Protein AF-A0A975JGS9-F1 (afdb_monomer)

Mean predicted aligned error: 4.73 Å

Secondary structure (DSSP, 8-state):
--HHHHHHHHHHHHHHIIIIIHIIIIIHHHHHHS-SHHHHHHHHHHHHHHHHHHHHHHHHHHHT-TTHHHHHHHHHHHHHHHHHHHHHHHHHHHHHH-HHHHHHHHHHHHHHTSPPP-

Radius of gyration: 15.13 Å; Cα contacts (8 Å, |Δi|>4): 124; chains: 1; bounding box: 38×24×48 Å

pLDDT: mean 87.8, std 8.97, range [55.97, 96.25]

Sequence (118 aa):
MSRRAIVTALAAITGLVHLLIGTFDTLYPALQDAAPLSARGGLMASWYLTGLFLLWSVHVFWHGQEGARQLGWVWIAGGMTFTVIALVEGGLPGLIALPQWIALCLTGGLALTLPRRR

Organism: NCBI:txid2829501

Foldseek 3Di:
DDLLVVLLVLLQVLLCCLPPVCCVLPLVVCLVVDDDPVVNVVSVVVSVVVSVLSNVLSVCSNVVDQCLLVVLVVLLVQLVVCCVVLCVPPNPVSCVSCVSSVSSNVSSVSSNVDDHDD

Structure (mmCIF, N/CA/C/O backbone):
data_AF-A0A975JGS9-F1
#
_entry.id   AF-A0A975JGS9-F1
#
loop_
_atom_site.group_PDB
_atom_site.id
_atom_site.type_symbol
_atom_site.label_atom_id
_atom_site.label_alt_id
_atom_site.label_comp_id
_atom_site.label_asym_id
_atom_site.label_entity_id
_atom_site.label_seq_id
_atom_site.pdbx_PDB_ins_code
_atom_site.Cartn_x
_atom_site.Cartn_y
_atom_site.Cartn_z
_atom_site.occupancy
_atom_site.B_iso_or_equiv
_atom_site.auth_seq_id
_atom_site.auth_comp_id
_atom_site.auth_asym_id
_atom_site.auth_atom_id
_atom_site.pdbx_PDB_model_num
ATOM 1 N N . MET A 1 1 ? -1.842 5.119 22.104 1.00 68.81 1 MET A N 1
ATOM 2 C CA . MET A 1 1 ? -2.527 5.265 20.798 1.00 68.81 1 MET A CA 1
ATOM 3 C C . MET A 1 1 ? -3.412 4.041 20.573 1.00 68.81 1 MET A C 1
ATOM 5 O O . MET A 1 1 ? -2.964 2.941 20.874 1.00 68.81 1 MET A O 1
ATOM 9 N N . SER A 1 2 ? -4.672 4.193 20.148 1.00 89.50 2 SER A N 1
ATOM 10 C CA . SER A 1 2 ? -5.556 3.032 19.932 1.00 89.50 2 SER A CA 1
ATOM 11 C C . SER A 1 2 ? -5.067 2.202 18.734 1.00 89.50 2 SER A C 1
ATOM 13 O O . SER A 1 2 ? -4.547 2.768 17.774 1.00 89.50 2 SER A O 1
ATOM 15 N N . ARG A 1 3 ? -5.247 0.868 18.744 1.00 90.00 3 ARG A N 1
ATOM 16 C CA . ARG A 1 3 ? -4.878 -0.001 17.595 1.00 90.00 3 ARG A CA 1
ATOM 17 C C . ARG A 1 3 ? -5.475 0.505 16.283 1.00 90.00 3 ARG A C 1
ATOM 19 O O . ARG A 1 3 ? -4.829 0.482 15.245 1.00 90.00 3 ARG A O 1
ATOM 26 N N . ARG A 1 4 ? -6.698 1.024 16.367 1.00 91.88 4 ARG A N 1
ATOM 27 C CA . ARG A 1 4 ? -7.406 1.642 15.251 1.00 91.88 4 ARG A CA 1
ATOM 28 C C . ARG A 1 4 ? -6.656 2.839 14.673 1.00 91.88 4 ARG A C 1
ATOM 30 O O . ARG A 1 4 ? -6.496 2.916 13.461 1.00 91.88 4 ARG A O 1
ATOM 37 N N . ALA A 1 5 ? -6.172 3.736 15.529 1.00 93.31 5 ALA A N 1
ATOM 38 C CA . ALA A 1 5 ? -5.391 4.885 15.094 1.00 93.31 5 ALA A CA 1
ATOM 39 C C . ALA A 1 5 ? -4.081 4.452 14.418 1.00 93.31 5 ALA A C 1
ATOM 41 O O . ALA A 1 5 ? -3.707 5.043 13.415 1.00 93.31 5 ALA A O 1
ATOM 42 N N . ILE A 1 6 ? -3.427 3.392 14.912 1.00 94.38 6 ILE A N 1
ATOM 43 C CA . ILE A 1 6 ? -2.197 2.852 14.303 1.00 94.38 6 ILE A CA 1
ATOM 44 C C . ILE A 1 6 ? -2.481 2.305 12.902 1.00 94.38 6 ILE A C 1
ATOM 46 O O . ILE A 1 6 ? -1.826 2.712 11.950 1.00 94.38 6 ILE A O 1
ATOM 50 N N . VAL A 1 7 ? -3.488 1.436 12.758 1.00 94.75 7 VAL A N 1
ATOM 51 C CA . VAL A 1 7 ? -3.882 0.873 11.452 1.00 94.75 7 VAL A CA 1
ATOM 52 C C . VAL A 1 7 ? -4.270 1.982 10.475 1.00 94.75 7 VAL A C 1
ATOM 54 O O . VAL A 1 7 ? -3.852 1.961 9.324 1.00 94.75 7 VAL A O 1
ATOM 57 N N . THR A 1 8 ? -5.028 2.976 10.942 1.00 95.31 8 THR A N 1
ATOM 58 C CA . THR A 1 8 ? -5.450 4.112 10.112 1.00 95.31 8 THR A CA 1
ATOM 59 C C . THR A 1 8 ? -4.253 4.938 9.645 1.00 95.31 8 THR A C 1
ATOM 61 O O . THR A 1 8 ? -4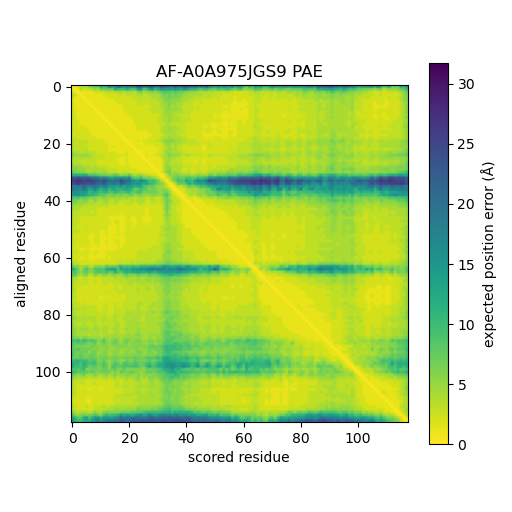.167 5.274 8.468 1.00 95.31 8 THR A O 1
ATOM 64 N N . ALA A 1 9 ? -3.324 5.253 10.553 1.00 95.31 9 ALA A N 1
ATOM 65 C CA . ALA A 1 9 ? -2.131 6.025 10.229 1.00 95.31 9 ALA A CA 1
ATOM 66 C C . ALA A 1 9 ? -1.240 5.283 9.227 1.00 95.31 9 ALA A C 1
ATOM 68 O O . ALA A 1 9 ? -0.807 5.879 8.246 1.00 95.31 9 ALA A O 1
ATOM 69 N N . LEU A 1 10 ? -1.024 3.980 9.429 1.00 94.44 10 LEU A N 1
ATOM 70 C CA . LEU A 1 10 ? -0.270 3.155 8.488 1.00 94.44 10 LEU A CA 1
ATOM 71 C C . LEU A 1 10 ? -0.946 3.108 7.118 1.00 94.44 10 LEU A C 1
ATOM 73 O O . LEU A 1 10 ? -0.283 3.356 6.119 1.00 94.44 10 LEU A O 1
ATOM 77 N N . ALA A 1 11 ? -2.263 2.893 7.068 1.00 95.06 11 ALA A N 1
ATOM 78 C CA . ALA A 1 11 ? -2.996 2.883 5.808 1.00 95.06 11 ALA A CA 1
ATOM 79 C C . ALA A 1 11 ? -2.892 4.221 5.059 1.00 95.06 11 ALA A C 1
ATOM 81 O O . ALA A 1 11 ? -2.687 4.236 3.844 1.00 95.06 11 ALA A O 1
ATOM 82 N N . ALA A 1 12 ? -2.977 5.341 5.785 1.00 95.75 12 ALA A N 1
ATOM 83 C CA . ALA A 1 12 ? -2.836 6.676 5.214 1.00 95.75 12 ALA A CA 1
ATOM 84 C C . ALA A 1 12 ? -1.425 6.905 4.667 1.00 95.75 12 ALA A C 1
ATOM 86 O O . ALA A 1 12 ? -1.278 7.357 3.535 1.00 95.75 12 ALA A O 1
ATOM 87 N N . ILE A 1 13 ? -0.394 6.542 5.435 1.00 94.38 13 ILE A N 1
ATOM 88 C CA . ILE A 1 13 ? 1.003 6.642 5.001 1.00 94.38 13 ILE A CA 1
ATOM 89 C C . ILE A 1 13 ? 1.229 5.779 3.759 1.00 94.38 13 ILE A C 1
ATOM 91 O O . ILE A 1 13 ? 1.753 6.283 2.773 1.00 94.38 13 ILE A O 1
ATOM 95 N N . THR A 1 14 ? 0.790 4.518 3.751 1.00 93.50 14 THR A N 1
ATOM 96 C CA . THR A 1 14 ? 0.937 3.627 2.592 1.00 93.50 14 THR A CA 1
ATOM 97 C C . THR A 1 14 ? 0.231 4.183 1.355 1.00 93.50 14 THR A C 1
ATOM 99 O O . THR A 1 14 ? 0.832 4.212 0.285 1.00 93.50 14 THR A O 1
ATOM 102 N N . GLY A 1 15 ? -1.007 4.674 1.486 1.00 94.56 15 GLY A N 1
ATOM 103 C CA . GLY A 1 15 ? -1.746 5.273 0.370 1.00 94.56 15 GLY A CA 1
ATOM 104 C C . GLY A 1 15 ? -1.089 6.546 -0.175 1.00 94.56 15 GLY A C 1
ATOM 105 O O . GLY A 1 15 ? -0.984 6.712 -1.390 1.00 94.56 15 GLY A O 1
ATOM 106 N N . LEU A 1 16 ? -0.597 7.421 0.707 1.00 94.50 16 LEU A N 1
ATOM 107 C CA . LEU A 1 16 ? 0.113 8.642 0.315 1.00 94.50 16 LEU A CA 1
ATOM 108 C C . LEU A 1 16 ? 1.469 8.339 -0.3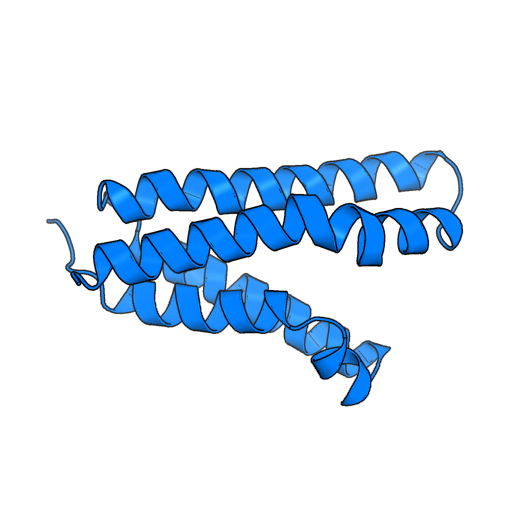25 1.00 94.50 16 LEU A C 1
ATOM 110 O O . LEU A 1 16 ? 1.792 8.936 -1.344 1.00 94.50 16 LEU A O 1
ATOM 114 N N . VAL A 1 17 ? 2.246 7.403 0.223 1.00 92.75 17 VAL A N 1
ATOM 115 C CA . VAL A 1 17 ? 3.524 6.970 -0.364 1.00 92.75 17 VAL A CA 1
ATOM 116 C C . VAL A 1 17 ? 3.291 6.352 -1.741 1.00 92.75 17 VAL A C 1
ATOM 118 O O . VAL A 1 17 ? 3.986 6.717 -2.682 1.00 92.75 17 VAL A O 1
ATOM 121 N N . HIS A 1 18 ? 2.281 5.488 -1.893 1.00 92.88 18 HIS A N 1
ATOM 122 C CA . HIS A 1 18 ? 1.904 4.908 -3.187 1.00 92.88 18 HIS A CA 1
ATOM 123 C C . HIS A 1 18 ? 1.582 5.991 -4.224 1.00 92.88 18 HIS A C 1
ATOM 125 O O . HIS A 1 18 ? 2.109 5.971 -5.331 1.00 92.88 18 HIS A O 1
ATOM 131 N N . LEU A 1 19 ? 0.749 6.972 -3.869 1.00 94.00 19 LEU A N 1
ATOM 132 C CA . LEU A 1 19 ? 0.315 8.004 -4.812 1.00 94.00 19 LEU A CA 1
ATOM 133 C C . LEU A 1 19 ? 1.362 9.084 -5.079 1.00 94.00 19 LEU A C 1
ATOM 135 O O . LEU A 1 19 ? 1.481 9.527 -6.217 1.00 94.00 19 LEU A O 1
ATOM 139 N N . LEU A 1 20 ? 2.080 9.546 -4.060 1.00 92.75 20 LEU A N 1
ATOM 140 C CA . LEU A 1 20 ? 3.014 10.659 -4.201 1.00 92.75 20 LEU A CA 1
ATOM 141 C C . LEU A 1 20 ? 4.381 10.157 -4.641 1.00 92.75 20 LEU A C 1
ATOM 143 O O . LEU A 1 20 ? 4.846 10.547 -5.699 1.00 92.75 20 LEU A O 1
ATOM 147 N N . ILE A 1 21 ? 4.997 9.266 -3.866 1.00 91.06 21 ILE A N 1
ATOM 148 C CA . ILE A 1 21 ? 6.364 8.796 -4.121 1.00 91.06 21 ILE A CA 1
ATOM 149 C C . ILE A 1 21 ? 6.356 7.753 -5.236 1.00 91.06 21 ILE A C 1
ATOM 151 O O . ILE A 1 21 ? 7.042 7.909 -6.241 1.00 91.06 21 ILE A O 1
ATOM 155 N N . GLY A 1 22 ? 5.502 6.734 -5.124 1.00 89.25 22 GLY A N 1
ATOM 156 C CA . GLY A 1 22 ? 5.452 5.647 -6.097 1.00 89.25 22 GLY A CA 1
ATOM 157 C C . GLY A 1 22 ? 5.065 6.106 -7.508 1.00 89.25 22 GLY A C 1
ATOM 158 O O . GLY A 1 22 ? 5.465 5.474 -8.481 1.00 89.25 22 GLY A O 1
ATOM 159 N N . THR A 1 23 ? 4.337 7.217 -7.659 1.00 91.75 23 THR A N 1
ATOM 160 C CA . THR A 1 23 ? 4.058 7.765 -8.995 1.00 91.75 23 THR A CA 1
ATOM 161 C C . THR A 1 23 ? 5.347 8.182 -9.707 1.00 91.75 23 THR A C 1
ATOM 163 O O . THR A 1 23 ? 5.524 7.847 -10.877 1.00 91.75 23 THR A O 1
ATOM 166 N N . PHE A 1 24 ? 6.257 8.868 -9.014 1.00 90.62 24 PHE A N 1
ATOM 167 C CA . PHE A 1 24 ? 7.519 9.326 -9.602 1.00 90.62 24 PHE A CA 1
ATOM 168 C C . PHE A 1 24 ? 8.578 8.226 -9.646 1.00 90.62 24 PHE A C 1
ATOM 170 O O . PHE A 1 24 ? 9.287 8.122 -10.641 1.00 90.62 24 PHE A O 1
ATOM 177 N N . ASP A 1 25 ? 8.645 7.385 -8.616 1.00 87.19 25 ASP A N 1
ATOM 178 C CA . ASP A 1 25 ? 9.715 6.394 -8.472 1.00 87.19 25 ASP A CA 1
ATOM 179 C C . ASP A 1 25 ? 9.384 5.051 -9.136 1.00 87.19 25 ASP A C 1
ATOM 181 O O . ASP A 1 25 ? 10.273 4.240 -9.377 1.00 87.19 25 ASP A O 1
ATOM 185 N N . THR A 1 26 ? 8.107 4.775 -9.420 1.00 86.00 26 THR A N 1
ATOM 186 C CA . THR A 1 26 ? 7.666 3.482 -9.968 1.00 86.00 26 THR A CA 1
ATOM 187 C C . THR A 1 26 ? 6.801 3.645 -11.212 1.00 86.00 26 THR A C 1
ATOM 189 O O . THR A 1 26 ? 7.169 3.132 -12.266 1.00 86.00 26 THR A O 1
ATOM 192 N N . LEU A 1 27 ? 5.670 4.358 -11.136 1.00 88.06 27 LEU A N 1
ATOM 193 C CA . LEU A 1 27 ? 4.727 4.435 -12.258 1.00 88.06 27 LEU A CA 1
ATOM 194 C C . LEU A 1 27 ? 5.348 5.119 -13.479 1.00 88.06 27 LEU A C 1
ATOM 196 O O . LEU A 1 27 ? 5.297 4.569 -14.574 1.00 88.06 27 LEU A O 1
ATOM 200 N N . TYR A 1 28 ? 5.903 6.320 -13.323 1.00 89.81 28 TYR A N 1
ATOM 201 C CA . TYR A 1 28 ? 6.443 7.071 -14.457 1.00 89.81 28 TYR A CA 1
ATOM 202 C C . TYR A 1 28 ? 7.628 6.369 -15.134 1.00 89.81 28 TYR A C 1
ATOM 204 O O . TYR A 1 28 ? 7.569 6.247 -16.358 1.00 89.81 28 TYR A O 1
ATOM 212 N N . PRO A 1 29 ? 8.629 5.834 -14.407 1.00 86.38 29 PRO A N 1
ATOM 213 C CA . PRO A 1 29 ? 9.668 4.998 -15.005 1.00 86.38 29 PRO A CA 1
ATOM 214 C C . PRO A 1 29 ? 9.084 3.787 -15.742 1.00 86.38 29 PRO A C 1
ATOM 216 O O . PRO A 1 29 ? 9.386 3.571 -16.913 1.00 86.38 29 PRO A O 1
ATOM 219 N N . ALA A 1 30 ? 8.138 3.070 -15.123 1.00 82.62 30 ALA A N 1
A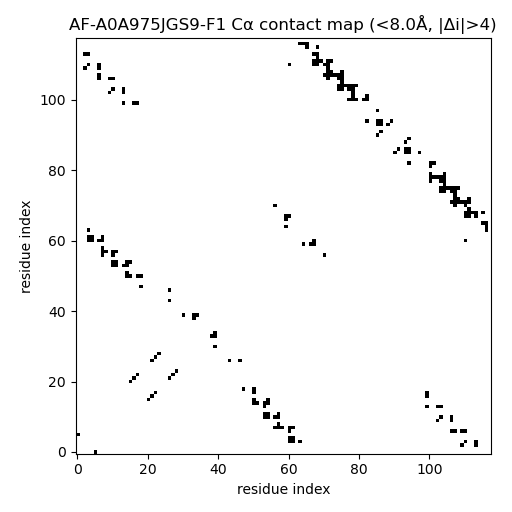TOM 220 C CA . ALA A 1 30 ? 7.501 1.916 -15.753 1.00 82.62 30 ALA A CA 1
ATOM 221 C C . ALA A 1 30 ? 6.732 2.281 -17.033 1.00 82.62 30 ALA A C 1
ATOM 223 O O . ALA A 1 30 ? 6.684 1.484 -17.959 1.00 82.62 30 ALA A O 1
ATOM 224 N N . LEU A 1 31 ? 6.138 3.475 -17.126 1.00 85.62 31 LEU A N 1
ATOM 225 C CA . LEU A 1 31 ? 5.446 3.948 -18.334 1.00 85.62 31 LEU A CA 1
ATOM 226 C C . LEU A 1 31 ? 6.397 4.425 -19.441 1.00 85.62 31 LEU A C 1
ATOM 228 O O . LEU A 1 31 ? 5.993 4.474 -20.608 1.00 85.62 31 LEU A O 1
ATOM 232 N N . GLN A 1 32 ? 7.622 4.818 -19.086 1.00 79.94 32 GLN A N 1
ATOM 233 C CA . GLN A 1 32 ? 8.669 5.134 -20.057 1.00 79.94 32 GLN A CA 1
ATOM 234 C C . GLN A 1 32 ? 9.209 3.854 -20.698 1.00 79.94 32 GLN A C 1
ATOM 236 O O . GLN A 1 32 ? 9.366 3.820 -21.918 1.00 79.94 32 GLN A O 1
ATOM 241 N N . ASP A 1 33 ? 9.367 2.798 -19.897 1.00 67.50 33 ASP A N 1
ATOM 242 C CA . ASP A 1 33 ? 9.847 1.489 -2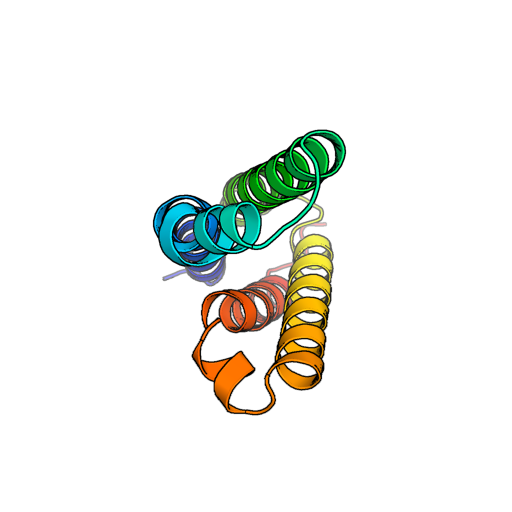0.346 1.00 67.50 33 ASP A CA 1
ATOM 243 C C . ASP A 1 33 ? 8.735 0.604 -20.950 1.00 67.50 33 ASP A C 1
ATOM 245 O O . ASP A 1 33 ? 9.012 -0.297 -21.745 1.00 67.50 33 ASP A O 1
ATOM 249 N N . ALA A 1 34 ? 7.458 0.865 -20.635 1.00 59.41 34 ALA A N 1
ATOM 250 C CA . ALA A 1 34 ? 6.321 0.085 -21.126 1.00 59.41 34 ALA A CA 1
ATOM 251 C C . ALA A 1 34 ? 5.623 0.694 -22.358 1.00 59.41 34 ALA A C 1
ATOM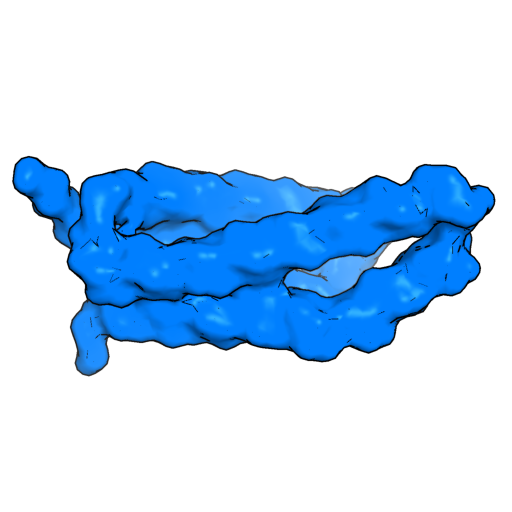 253 O O . ALA A 1 34 ? 5.059 1.788 -22.306 1.00 59.41 34 ALA A O 1
ATOM 254 N N . ALA A 1 35 ? 5.593 -0.133 -23.413 1.00 55.97 35 ALA A N 1
ATOM 255 C CA . ALA A 1 35 ? 4.482 -0.467 -24.319 1.00 55.97 35 ALA A CA 1
ATOM 256 C C . ALA A 1 35 ? 3.670 0.657 -25.027 1.00 55.97 35 ALA A C 1
ATOM 258 O O . ALA A 1 35 ? 3.535 1.780 -24.542 1.00 55.97 35 ALA A O 1
ATOM 259 N N . PRO A 1 36 ? 3.077 0.357 -26.207 1.00 70.25 36 PRO A N 1
ATOM 260 C CA . PRO A 1 36 ? 2.240 1.283 -26.979 1.00 70.25 36 PRO A CA 1
ATOM 261 C C . PRO A 1 36 ? 1.170 1.993 -26.137 1.00 70.25 36 PRO A C 1
ATOM 263 O O . PRO A 1 36 ? 0.694 1.468 -25.132 1.00 70.25 36 PRO A O 1
ATOM 266 N N . LEU A 1 37 ? 0.757 3.184 -26.592 1.00 68.88 37 LEU A N 1
ATOM 267 C CA . LEU A 1 37 ? -0.158 4.106 -25.895 1.00 68.88 37 LEU A CA 1
ATOM 268 C C . LEU A 1 37 ? -1.402 3.417 -25.287 1.00 68.88 37 LEU A C 1
ATOM 270 O O . LEU A 1 37 ? -1.888 3.831 -24.236 1.00 68.88 37 LEU A O 1
ATOM 274 N N . SER A 1 38 ? -1.879 2.341 -25.919 1.00 77.19 38 SER A N 1
ATOM 275 C CA . SER A 1 38 ? -3.007 1.515 -25.480 1.00 77.19 38 SER A CA 1
ATOM 276 C C . SER A 1 38 ? -2.814 0.831 -24.119 1.00 77.19 38 SER A C 1
ATOM 278 O O . SER A 1 38 ? -3.790 0.665 -23.393 1.00 77.19 38 SER A O 1
ATOM 280 N N . ALA A 1 39 ? -1.590 0.456 -23.738 1.00 75.31 39 ALA A N 1
ATOM 281 C CA . ALA A 1 39 ? -1.302 -0.215 -22.465 1.00 75.31 39 ALA A CA 1
ATOM 282 C C . ALA A 1 39 ? -1.108 0.768 -21.294 1.00 75.31 39 ALA A C 1
ATOM 284 O O . ALA A 1 39 ? -1.358 0.425 -20.136 1.00 75.31 39 ALA A O 1
ATOM 285 N N . ARG A 1 40 ? -0.717 2.015 -21.588 1.00 85.19 40 ARG A N 1
ATOM 286 C CA . ARG A 1 40 ? -0.439 3.046 -20.573 1.00 85.19 40 ARG A CA 1
ATOM 287 C C . ARG A 1 40 ? -1.677 3.413 -19.764 1.00 85.19 40 ARG A C 1
ATOM 289 O O . ARG A 1 40 ? -1.600 3.537 -18.545 1.00 85.19 40 ARG A O 1
ATOM 296 N N . GLY A 1 41 ? -2.828 3.521 -20.432 1.00 86.19 41 GLY A N 1
ATOM 297 C CA . GLY A 1 41 ? -4.095 3.852 -19.779 1.00 86.19 41 GLY A CA 1
ATOM 298 C C . GLY A 1 41 ? -4.498 2.828 -18.715 1.00 86.19 41 GLY A C 1
ATOM 299 O O . GLY A 1 41 ? -4.868 3.212 -17.609 1.00 86.19 41 GLY A O 1
ATOM 300 N N . GLY A 1 42 ? -4.359 1.532 -19.015 1.00 88.31 42 GLY A N 1
ATOM 301 C CA . GLY A 1 42 ? -4.678 0.456 -18.072 1.00 88.31 42 GLY A CA 1
ATOM 302 C C . GLY A 1 42 ? -3.768 0.455 -16.842 1.00 88.31 42 GLY A C 1
ATOM 303 O O . GLY A 1 42 ? -4.256 0.340 -15.716 1.00 88.31 42 GLY A O 1
ATOM 304 N N . LEU A 1 43 ? -2.460 0.647 -17.042 1.00 87.75 43 LEU 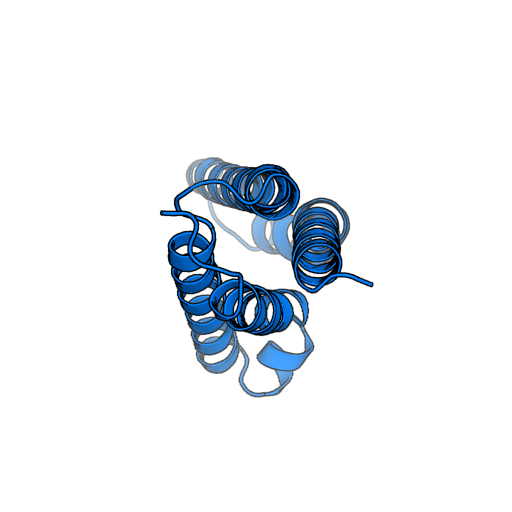A N 1
ATOM 305 C CA . LEU A 1 43 ? -1.487 0.746 -15.949 1.00 87.75 43 LEU A CA 1
ATOM 306 C C . LEU A 1 43 ? -1.761 1.957 -15.049 1.00 87.75 43 LEU A C 1
ATOM 308 O O . LEU A 1 43 ? -1.865 1.800 -13.834 1.00 87.75 43 LEU A O 1
ATOM 312 N N . MET A 1 44 ? -1.958 3.143 -15.634 1.00 91.62 44 MET A N 1
ATOM 313 C CA . MET A 1 44 ? -2.287 4.358 -14.879 1.00 91.62 44 MET A CA 1
ATOM 314 C C . MET A 1 44 ? -3.602 4.209 -14.111 1.00 91.62 44 MET A C 1
ATOM 316 O O . MET A 1 44 ? -3.658 4.512 -12.921 1.00 91.62 44 MET A O 1
ATOM 320 N N . ALA A 1 45 ? -4.657 3.707 -14.759 1.00 92.38 45 ALA A N 1
ATOM 321 C CA . ALA A 1 45 ? -5.945 3.494 -14.108 1.00 92.38 45 ALA A CA 1
ATOM 322 C C . ALA A 1 45 ? -5.815 2.538 -12.916 1.00 92.38 45 ALA A C 1
ATOM 324 O O . ALA A 1 45 ? -6.279 2.854 -11.822 1.00 92.38 45 ALA A O 1
ATOM 325 N N . SER A 1 46 ? -5.125 1.409 -13.096 1.00 91.56 46 SER A N 1
ATOM 326 C CA . SER A 1 46 ? -4.910 0.420 -12.032 1.00 91.56 46 SER A CA 1
ATOM 327 C C . SER A 1 46 ? -4.103 1.004 -10.870 1.00 91.56 46 SER A C 1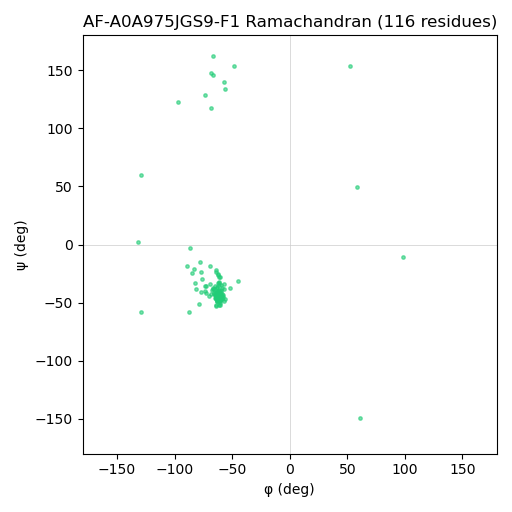
ATOM 329 O O . SER A 1 46 ? -4.433 0.776 -9.703 1.00 91.56 46 SER A O 1
ATOM 331 N N . TRP A 1 47 ? -3.088 1.815 -11.177 1.00 93.38 47 TRP A N 1
ATOM 332 C CA . TRP A 1 47 ? -2.273 2.511 -10.186 1.00 93.38 47 TRP A CA 1
ATOM 333 C C . TRP A 1 47 ? -3.101 3.454 -9.310 1.00 93.38 47 TRP A C 1
ATOM 335 O O . TRP A 1 47 ? -3.056 3.362 -8.079 1.00 93.38 47 TRP A O 1
ATOM 345 N N . TYR A 1 48 ? -3.891 4.334 -9.929 1.00 95.31 48 TYR A N 1
ATOM 346 C CA . TYR A 1 48 ? -4.699 5.312 -9.201 1.00 95.31 48 TYR A CA 1
ATOM 347 C C . TYR A 1 48 ? -5.898 4.678 -8.497 1.00 95.31 48 TYR A C 1
ATOM 349 O O . TYR A 1 48 ? -6.202 5.075 -7.375 1.00 95.31 48 TYR A O 1
ATOM 357 N N . LEU A 1 49 ? -6.537 3.661 -9.082 1.00 96.19 49 LEU A N 1
ATOM 358 C CA . LEU A 1 49 ? -7.596 2.902 -8.409 1.00 96.19 49 LEU A CA 1
ATOM 359 C C . LEU A 1 49 ? -7.071 2.208 -7.152 1.00 96.19 49 LEU A C 1
ATOM 361 O O . LEU A 1 49 ? -7.722 2.263 -6.110 1.00 96.19 49 LEU A O 1
ATOM 365 N N . THR A 1 50 ? -5.870 1.628 -7.219 1.00 94.00 50 THR A N 1
ATOM 366 C CA . THR A 1 50 ? -5.207 1.050 -6.044 1.00 94.00 50 THR A CA 1
ATOM 367 C C . THR A 1 50 ? -4.957 2.125 -4.988 1.00 94.00 50 THR A C 1
ATOM 369 O O . THR A 1 50 ? -5.338 1.947 -3.835 1.00 94.00 50 THR A O 1
ATOM 372 N N . GLY A 1 51 ? -4.404 3.280 -5.367 1.00 94.75 51 GLY A N 1
ATOM 373 C CA . GLY A 1 51 ? -4.182 4.390 -4.436 1.00 94.75 51 GLY A CA 1
ATOM 374 C C . GLY A 1 51 ? -5.470 4.908 -3.785 1.00 94.75 51 GLY A C 1
ATOM 375 O O . GLY A 1 51 ? -5.515 5.091 -2.569 1.00 94.75 51 GLY A O 1
ATOM 376 N N . LEU A 1 52 ? -6.542 5.076 -4.562 1.00 96.19 52 LEU A N 1
ATOM 377 C CA . LEU A 1 52 ? -7.860 5.466 -4.054 1.00 96.19 52 LEU A CA 1
ATOM 378 C C . LEU A 1 52 ? -8.433 4.420 -3.098 1.00 96.19 52 LEU A C 1
ATOM 380 O O . LEU A 1 52 ? -8.977 4.787 -2.061 1.00 96.19 52 LEU A O 1
ATOM 384 N N . PHE A 1 53 ? -8.276 3.130 -3.399 1.00 95.75 53 PHE A N 1
ATOM 385 C CA . PHE A 1 53 ? -8.665 2.047 -2.498 1.00 95.75 53 PHE A CA 1
ATOM 386 C C . PHE A 1 53 ? -7.894 2.103 -1.171 1.00 95.75 53 PHE A C 1
ATOM 388 O O . PHE A 1 53 ? -8.500 1.994 -0.102 1.00 95.75 53 PHE A O 1
ATOM 395 N N . LEU A 1 54 ? -6.575 2.328 -1.215 1.00 94.94 54 LEU A N 1
ATOM 396 C CA . LEU A 1 54 ? -5.754 2.476 -0.011 1.00 94.94 54 LEU A CA 1
ATOM 397 C C . LEU A 1 54 ? -6.216 3.678 0.822 1.00 94.94 54 LEU A C 1
ATOM 399 O O . LEU A 1 54 ? -6.416 3.540 2.027 1.00 94.94 54 LEU A O 1
ATOM 403 N N . LEU A 1 55 ? -6.479 4.828 0.197 1.00 95.75 55 LEU A N 1
ATOM 404 C CA . LEU A 1 55 ? -6.999 6.006 0.897 1.00 95.75 55 LEU A CA 1
ATOM 405 C C . LEU A 1 55 ? -8.422 5.797 1.433 1.00 95.75 55 LEU A C 1
ATOM 407 O O . LEU A 1 55 ? -8.725 6.204 2.551 1.00 95.75 55 LEU A O 1
ATOM 411 N N . TRP A 1 56 ? -9.293 5.117 0.693 1.00 96.25 56 TRP A N 1
ATOM 412 C CA . TRP A 1 56 ? -10.635 4.774 1.163 1.00 96.25 56 TRP A CA 1
ATOM 413 C C . TRP A 1 56 ? -10.589 3.849 2.385 1.00 96.25 56 TRP A C 1
ATOM 415 O O . TRP A 1 56 ? -11.354 4.030 3.335 1.00 96.25 56 TRP A O 1
ATOM 425 N N . SER A 1 57 ? -9.634 2.916 2.433 1.00 95.69 57 SER A N 1
ATOM 426 C CA . SER A 1 57 ? -9.455 2.044 3.596 1.00 95.69 57 SER A CA 1
ATOM 427 C C . SER A 1 57 ? -9.144 2.815 4.887 1.00 95.69 57 SER A C 1
ATOM 429 O O . SER A 1 57 ? -9.548 2.377 5.962 1.00 95.69 57 SER A O 1
ATOM 431 N N . VAL A 1 58 ? -8.526 4.003 4.797 1.00 96.25 58 VAL A N 1
ATOM 432 C CA . VAL A 1 58 ? -8.298 4.906 5.940 1.00 96.25 58 VAL A CA 1
ATOM 433 C C . VAL A 1 58 ? -9.625 5.269 6.594 1.00 96.25 58 VAL A C 1
ATOM 435 O O . VAL A 1 58 ? -9.763 5.183 7.813 1.00 96.25 58 VAL A O 1
ATOM 438 N N . HIS A 1 59 ? -10.632 5.615 5.789 1.00 95.12 59 HIS A N 1
ATOM 439 C CA . HIS A 1 59 ? -11.968 5.928 6.284 1.00 95.12 59 HIS A CA 1
ATOM 440 C C . HIS A 1 59 ? -12.603 4.718 6.987 1.00 95.12 59 HIS A C 1
ATOM 442 O O . HIS A 1 59 ? -13.154 4.864 8.083 1.00 95.12 59 HIS A O 1
ATOM 448 N N . VAL A 1 60 ? -12.485 3.523 6.397 1.00 94.31 60 VAL A N 1
ATOM 449 C CA . VAL A 1 60 ? -13.013 2.269 6.964 1.00 94.31 60 VAL A CA 1
ATOM 450 C C . VAL A 1 60 ? -12.340 1.940 8.299 1.00 94.31 60 VAL A C 1
ATOM 452 O O . VAL A 1 60 ? -13.026 1.663 9.290 1.00 94.31 60 VAL A O 1
ATOM 455 N N . PHE A 1 61 ? -11.008 2.015 8.357 1.00 94.50 61 PHE A N 1
ATOM 456 C CA . PHE A 1 61 ? -10.237 1.748 9.567 1.00 94.50 61 PHE A CA 1
ATOM 457 C C . PHE A 1 61 ? -10.510 2.788 10.655 1.00 94.50 61 PHE A C 1
ATOM 459 O O . PHE A 1 61 ? -10.727 2.394 11.800 1.00 94.50 61 PHE A O 1
ATOM 466 N N . TRP A 1 62 ? -10.607 4.077 10.320 1.00 93.88 62 TRP A N 1
ATOM 467 C CA . TRP A 1 62 ? -10.873 5.154 11.280 1.00 93.88 62 TRP A CA 1
ATOM 468 C C . TRP A 1 62 ? -12.240 5.023 11.959 1.00 93.88 62 TRP A C 1
ATOM 470 O O . TRP A 1 62 ? -12.358 5.067 13.188 1.00 93.88 62 TRP A O 1
ATOM 480 N N . HIS A 1 63 ? -13.291 4.795 11.172 1.00 90.44 63 HIS A N 1
ATOM 481 C CA . HIS A 1 63 ? -14.647 4.662 11.705 1.00 90.44 63 HIS A CA 1
ATOM 482 C C . HIS A 1 63 ? -14.886 3.280 12.325 1.00 90.44 63 HIS A C 1
ATOM 484 O O . HIS A 1 63 ? -15.807 3.111 13.132 1.00 90.44 63 HIS A O 1
ATOM 490 N N . GLY A 1 64 ? -14.010 2.310 12.036 1.00 81.00 64 GLY A N 1
ATOM 491 C CA . GLY A 1 64 ? -14.128 0.921 12.468 1.00 81.00 64 GLY A CA 1
ATOM 492 C C . GLY A 1 64 ? -15.427 0.310 11.972 1.00 81.00 64 GLY A C 1
ATOM 493 O O . GLY A 1 64 ? -16.196 -0.208 12.781 1.00 81.00 64 GLY A O 1
ATOM 494 N N . GLN A 1 65 ? -15.703 0.476 10.679 1.00 80.62 65 GLN A N 1
ATOM 495 C CA . GLN A 1 65 ? -16.914 -0.041 10.048 1.00 80.62 65 GLN A CA 1
ATOM 496 C C . GLN A 1 65 ? -16.917 -1.575 10.027 1.00 80.62 65 GLN A C 1
ATOM 498 O O . GLN A 1 65 ? -15.878 -2.230 10.188 1.00 80.62 65 GLN A O 1
ATOM 503 N N . GLU A 1 66 ? -18.103 -2.143 9.827 1.00 80.44 66 GLU A N 1
ATOM 504 C CA . GLU A 1 66 ? -18.244 -3.555 9.492 1.00 80.44 66 GLU A CA 1
ATOM 505 C C . GLU A 1 66 ? -17.423 -3.844 8.223 1.00 80.44 66 GLU A C 1
ATOM 507 O O . GLU A 1 66 ? -17.403 -3.043 7.293 1.00 80.44 66 GLU A O 1
ATOM 512 N N . GLY A 1 67 ? -16.639 -4.923 8.219 1.00 85.31 67 GLY A N 1
ATOM 513 C CA . GLY A 1 67 ? -15.723 -5.213 7.110 1.00 85.31 67 GLY A CA 1
ATOM 514 C C . GLY A 1 67 ? -14.259 -4.808 7.324 1.00 85.31 67 GLY A C 1
ATOM 515 O O . GLY A 1 67 ? -13.405 -5.265 6.569 1.00 85.31 67 GLY A O 1
ATOM 516 N N . ALA A 1 68 ? -13.904 -4.034 8.362 1.00 91.44 68 ALA A N 1
ATOM 517 C CA . ALA A 1 68 ? -12.509 -3.609 8.582 1.00 91.44 68 ALA A CA 1
ATOM 518 C C . ALA A 1 68 ? -11.519 -4.788 8.707 1.00 91.44 68 ALA A C 1
ATOM 520 O O . ALA A 1 68 ? -10.381 -4.711 8.250 1.00 91.44 68 ALA A O 1
ATOM 521 N N . ARG A 1 69 ? -11.951 -5.916 9.286 1.00 90.88 69 ARG A N 1
ATOM 522 C CA . ARG A 1 69 ? -11.121 -7.130 9.367 1.00 90.88 69 ARG A CA 1
ATOM 523 C C . ARG A 1 69 ? -10.989 -7.824 8.014 1.00 90.88 69 ARG A C 1
ATOM 525 O O . ARG A 1 69 ? -9.906 -8.274 7.667 1.00 90.88 69 ARG A O 1
ATOM 532 N N . GLN A 1 70 ? -12.074 -7.907 7.253 1.00 93.50 70 GLN A N 1
ATOM 533 C CA . GLN A 1 70 ? -12.088 -8.468 5.904 1.00 93.50 70 GLN A CA 1
ATOM 534 C C . GLN A 1 70 ? -11.176 -7.653 4.983 1.00 93.50 70 GLN A C 1
ATOM 536 O O . GLN A 1 70 ? -10.388 -8.222 4.235 1.00 93.50 70 GLN A O 1
ATOM 541 N N . LEU A 1 71 ? -11.194 -6.329 5.128 1.00 94.69 71 LEU A N 1
ATOM 542 C CA . LEU A 1 71 ? -10.282 -5.432 4.434 1.00 94.69 71 LEU A CA 1
ATOM 543 C C . LEU A 1 71 ? -8.817 -5.697 4.810 1.00 94.69 71 LEU A C 1
ATOM 545 O O . LEU A 1 71 ? -7.949 -5.644 3.946 1.00 94.69 71 LEU A O 1
ATOM 549 N N . GLY A 1 72 ? -8.547 -6.079 6.062 1.00 94.56 72 GLY A N 1
ATOM 550 C CA . GLY A 1 72 ? -7.228 -6.548 6.495 1.00 94.56 72 GLY A CA 1
ATOM 551 C C . GLY A 1 72 ? -6.714 -7.755 5.701 1.00 94.56 72 GLY A C 1
ATOM 552 O O . GLY A 1 72 ? -5.538 -7.789 5.343 1.00 94.56 72 GLY A O 1
ATOM 553 N N . TRP A 1 73 ? -7.584 -8.707 5.347 1.00 95.88 73 TRP A N 1
ATOM 554 C CA . TRP A 1 73 ? -7.207 -9.831 4.479 1.00 95.88 73 TRP A CA 1
ATOM 555 C C . TRP A 1 73 ? -6.892 -9.392 3.052 1.00 95.88 73 TRP A C 1
ATOM 557 O O . TRP A 1 73 ? -5.929 -9.887 2.476 1.00 95.88 73 TRP A O 1
ATOM 567 N N . VAL A 1 74 ? -7.652 -8.440 2.503 1.00 95.31 74 VAL A N 1
ATOM 568 C CA . VAL A 1 74 ? -7.372 -7.867 1.174 1.00 95.31 74 VAL A CA 1
ATOM 569 C C . VAL A 1 74 ? -6.009 -7.175 1.164 1.00 95.31 74 VAL A C 1
ATOM 571 O O . VAL A 1 74 ? -5.225 -7.372 0.241 1.00 95.31 74 VAL A O 1
ATOM 574 N N . TRP A 1 75 ? -5.690 -6.429 2.224 1.00 95.56 75 TRP A N 1
ATOM 575 C CA . TRP A 1 75 ? -4.382 -5.799 2.404 1.00 95.56 75 TRP A CA 1
ATOM 576 C C . TRP A 1 75 ? -3.242 -6.825 2.464 1.00 95.56 75 TRP A C 1
ATOM 578 O O . TRP A 1 75 ? -2.248 -6.665 1.760 1.00 95.56 75 TRP A O 1
ATOM 588 N N . ILE A 1 76 ? -3.395 -7.908 3.236 1.00 95.69 76 ILE A N 1
ATOM 589 C CA . ILE A 1 76 ? -2.400 -8.994 3.290 1.00 95.69 76 ILE A CA 1
ATOM 590 C C . ILE A 1 76 ? -2.241 -9.654 1.919 1.00 95.69 76 ILE A C 1
ATOM 592 O O . ILE A 1 76 ? -1.118 -9.820 1.455 1.00 95.69 76 ILE A O 1
ATOM 596 N N . ALA A 1 77 ? -3.341 -10.011 1.252 1.00 95.25 77 ALA A N 1
ATOM 597 C CA . ALA A 1 77 ? -3.298 -10.653 -0.059 1.00 95.25 77 ALA A CA 1
ATOM 598 C C . ALA A 1 77 ? -2.611 -9.765 -1.110 1.00 95.25 77 ALA A C 1
ATOM 600 O O . ALA A 1 77 ? -1.775 -10.248 -1.876 1.00 95.25 77 ALA A O 1
ATOM 601 N N . GLY A 1 78 ? -2.905 -8.461 -1.103 1.00 92.06 78 GLY A N 1
ATOM 602 C CA . GLY A 1 78 ? -2.237 -7.480 -1.956 1.00 92.06 78 GLY A CA 1
ATOM 603 C C . GLY A 1 78 ? -0.739 -7.400 -1.665 1.00 92.06 78 GLY A C 1
ATOM 604 O O . GLY A 1 78 ? 0.071 -7.578 -2.572 1.00 92.06 78 GLY A O 1
ATOM 605 N N . GLY A 1 79 ? -0.361 -7.216 -0.397 1.00 91.31 79 GLY A N 1
ATOM 606 C CA . GLY A 1 79 ? 1.042 -7.163 0.023 1.00 91.31 79 GLY A CA 1
ATOM 607 C C . GLY A 1 79 ? 1.822 -8.428 -0.347 1.00 91.31 79 GLY A C 1
ATOM 608 O O . GLY A 1 79 ? 2.918 -8.331 -0.893 1.00 91.31 79 GLY A O 1
ATOM 609 N N . MET A 1 80 ? 1.237 -9.613 -0.150 1.00 92.50 80 MET A N 1
ATOM 610 C CA . MET A 1 80 ? 1.834 -10.889 -0.560 1.00 92.50 80 MET A CA 1
ATOM 611 C C . MET A 1 80 ? 2.007 -10.984 -2.074 1.00 92.50 80 MET A C 1
ATOM 613 O O . MET A 1 80 ? 3.067 -11.402 -2.530 1.00 92.50 80 MET A O 1
ATOM 617 N N . THR A 1 81 ? 1.009 -10.562 -2.852 1.00 91.44 81 THR A N 1
ATOM 618 C CA . THR A 1 81 ? 1.080 -10.585 -4.321 1.00 91.44 81 THR A CA 1
ATOM 619 C C . THR A 1 81 ? 2.239 -9.725 -4.819 1.00 91.44 81 THR A C 1
ATOM 621 O O . THR A 1 81 ? 3.090 -10.213 -5.558 1.00 91.44 81 THR A O 1
ATOM 624 N N . PHE A 1 82 ? 2.339 -8.477 -4.353 1.00 87.00 82 PHE A N 1
ATOM 625 C CA . PHE A 1 82 ? 3.442 -7.592 -4.735 1.00 87.00 82 PHE A CA 1
ATOM 626 C C . PHE A 1 82 ? 4.805 -8.086 -4.238 1.00 87.00 82 PHE A C 1
ATOM 628 O O . PHE A 1 82 ? 5.791 -7.966 -4.957 1.00 87.00 82 PHE A O 1
ATOM 635 N N . THR A 1 83 ? 4.864 -8.685 -3.046 1.00 88.25 83 THR A N 1
ATOM 636 C CA . THR A 1 83 ? 6.093 -9.281 -2.494 1.00 88.25 83 THR A CA 1
ATOM 637 C C . THR A 1 83 ? 6.583 -10.440 -3.362 1.00 88.25 83 THR A C 1
ATOM 639 O O . THR A 1 83 ? 7.766 -10.510 -3.687 1.00 88.25 83 THR A O 1
ATOM 642 N N . VAL A 1 84 ? 5.680 -11.339 -3.768 1.00 90.88 84 VAL A N 1
ATOM 643 C CA . VAL A 1 84 ? 6.005 -12.476 -4.641 1.00 90.88 84 VAL A CA 1
ATOM 644 C C . VAL A 1 84 ? 6.459 -11.987 -6.012 1.00 90.88 84 VAL A C 1
ATOM 646 O O . VAL A 1 84 ? 7.489 -12.446 -6.491 1.00 90.88 84 VAL A O 1
ATOM 649 N N . ILE A 1 85 ? 5.752 -11.028 -6.617 1.00 88.69 85 ILE A N 1
ATOM 650 C CA . ILE A 1 85 ? 6.148 -10.456 -7.913 1.00 88.69 85 ILE A CA 1
ATOM 651 C C . ILE A 1 85 ? 7.535 -9.809 -7.814 1.00 88.69 85 ILE A C 1
ATOM 653 O O . ILE A 1 85 ? 8.402 -10.104 -8.628 1.00 88.69 85 ILE A O 1
ATOM 657 N N . ALA A 1 86 ? 7.786 -8.991 -6.789 1.00 85.88 86 ALA A N 1
ATOM 658 C CA . ALA A 1 86 ? 9.082 -8.344 -6.592 1.00 85.88 86 ALA A CA 1
ATOM 659 C C . ALA A 1 86 ? 10.229 -9.356 -6.423 1.00 85.88 86 ALA A C 1
ATOM 661 O O . ALA A 1 86 ? 11.314 -9.156 -6.966 1.00 85.88 86 ALA A O 1
ATOM 662 N N . LEU A 1 87 ? 9.980 -10.458 -5.707 1.00 88.50 87 LEU A N 1
ATOM 663 C CA . LEU A 1 87 ? 10.935 -11.558 -5.564 1.00 88.50 87 LEU A CA 1
ATOM 664 C C . LEU A 1 87 ? 11.205 -12.282 -6.883 1.00 88.50 87 LEU A C 1
ATOM 666 O O . LEU A 1 87 ? 12.353 -12.620 -7.155 1.00 88.50 87 LEU A O 1
ATOM 670 N N . VAL A 1 88 ? 10.167 -12.545 -7.676 1.00 91.94 88 VAL A N 1
ATOM 671 C CA . VAL A 1 88 ? 10.294 -13.268 -8.949 1.00 91.94 88 VAL A CA 1
ATOM 672 C C . VAL A 1 88 ? 11.022 -12.420 -9.992 1.00 91.94 88 VAL A C 1
ATOM 674 O O . VAL A 1 88 ? 11.923 -12.925 -10.652 1.00 91.94 88 VAL A O 1
ATOM 677 N N . GLU A 1 89 ? 10.682 -11.135 -10.102 1.00 88.19 89 GLU A N 1
ATOM 678 C CA . GLU A 1 89 ? 11.231 -10.239 -11.129 1.00 88.19 89 GLU A CA 1
ATOM 679 C C . GLU A 1 89 ? 12.608 -9.666 -10.757 1.00 88.19 89 GLU A C 1
ATOM 681 O O . GLU A 1 89 ? 13.441 -9.428 -11.627 1.00 88.19 89 GLU A O 1
ATOM 686 N N . GLY A 1 90 ? 12.866 -9.428 -9.466 1.00 84.81 90 GLY A N 1
ATOM 687 C CA . GLY A 1 90 ? 14.052 -8.696 -9.004 1.00 84.81 90 GLY A CA 1
ATOM 688 C C . GLY A 1 90 ? 14.832 -9.357 -7.870 1.00 84.81 90 GLY A C 1
ATOM 689 O O . GLY A 1 90 ? 15.801 -8.770 -7.384 1.00 84.81 90 GLY A O 1
ATOM 690 N N . GLY A 1 91 ? 14.432 -10.545 -7.406 1.00 87.88 91 GLY A N 1
ATOM 691 C CA . GLY A 1 91 ? 15.070 -11.232 -6.284 1.00 87.88 91 GLY A CA 1
ATOM 692 C C . GLY A 1 91 ? 15.020 -10.435 -4.975 1.00 87.88 91 GLY A C 1
ATOM 693 O O . GLY A 1 91 ? 14.099 -9.660 -4.712 1.00 87.88 91 GLY A O 1
ATOM 694 N N . LEU A 1 92 ? 16.040 -10.612 -4.131 1.00 85.81 92 LEU A N 1
ATOM 695 C CA . LEU A 1 92 ? 16.164 -9.871 -2.870 1.00 85.81 92 LEU A CA 1
ATOM 696 C C . LEU A 1 92 ? 16.283 -8.340 -3.072 1.00 85.81 92 LEU A C 1
ATOM 698 O O . LEU A 1 92 ? 15.642 -7.608 -2.317 1.00 85.81 92 LEU A O 1
ATOM 702 N N . PRO A 1 93 ? 17.016 -7.824 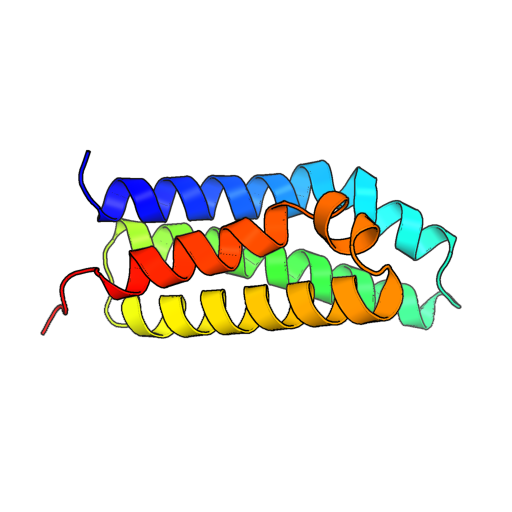-4.085 1.00 85.12 93 PRO A N 1
ATOM 703 C CA . PRO A 1 93 ? 17.013 -6.393 -4.402 1.00 85.12 93 PRO A CA 1
ATOM 704 C C . PRO A 1 93 ? 15.622 -5.838 -4.740 1.00 85.12 93 PRO A C 1
ATOM 706 O O . PRO A 1 93 ? 15.288 -4.736 -4.307 1.00 85.12 93 PRO A O 1
ATOM 709 N N . GLY A 1 94 ? 14.787 -6.614 -5.441 1.00 78.12 94 GLY A N 1
ATOM 710 C CA . GLY A 1 94 ? 13.405 -6.237 -5.759 1.00 78.12 94 GLY A CA 1
ATOM 711 C C . GLY A 1 94 ? 12.544 -5.985 -4.516 1.00 78.12 94 GLY A C 1
ATOM 712 O O . GLY A 1 94 ? 11.732 -5.062 -4.505 1.00 78.12 94 GLY A O 1
ATOM 713 N N . LEU A 1 95 ? 12.770 -6.736 -3.431 1.00 77.62 95 LEU A N 1
ATOM 714 C CA . LEU A 1 95 ? 12.094 -6.502 -2.148 1.00 77.62 95 LEU A CA 1
ATOM 715 C C . LEU A 1 95 ? 12.529 -5.207 -1.457 1.00 77.62 95 LEU A C 1
ATOM 717 O O . LEU A 1 95 ? 11.719 -4.568 -0.788 1.00 77.62 95 LEU A O 1
ATOM 721 N N . ILE A 1 96 ? 13.797 -4.824 -1.605 1.00 77.25 96 ILE A N 1
ATOM 722 C CA . ILE A 1 96 ? 14.349 -3.604 -0.999 1.00 77.25 96 ILE A CA 1
ATOM 723 C C . ILE A 1 96 ? 13.847 -2.365 -1.744 1.00 77.25 96 ILE A C 1
ATOM 725 O O . ILE A 1 96 ? 13.573 -1.343 -1.120 1.00 77.25 96 ILE A O 1
ATOM 729 N N . ALA A 1 97 ? 13.694 -2.465 -3.066 1.00 70.88 97 ALA A N 1
ATOM 730 C CA . ALA A 1 97 ? 13.243 -1.367 -3.913 1.00 70.88 97 ALA A CA 1
ATOM 731 C C . ALA A 1 97 ? 11.771 -0.979 -3.692 1.00 70.88 97 ALA A C 1
ATOM 733 O O . ALA A 1 97 ? 11.369 0.117 -4.073 1.00 70.88 97 ALA A O 1
ATOM 734 N N . LEU A 1 98 ? 10.960 -1.852 -3.084 1.00 70.31 98 LEU A N 1
ATOM 735 C CA . LEU A 1 98 ? 9.517 -1.646 -2.972 1.00 70.31 98 LEU A CA 1
ATOM 736 C C . LEU A 1 98 ? 8.979 -1.813 -1.532 1.00 70.31 98 LEU A C 1
ATOM 738 O O . LEU A 1 98 ? 8.100 -2.647 -1.270 1.00 70.31 98 LEU A O 1
ATOM 742 N N . PRO A 1 99 ? 9.467 -1.007 -0.569 1.00 66.88 99 PRO A N 1
ATOM 743 C CA . PRO A 1 99 ? 9.141 -1.156 0.850 1.00 66.88 99 PRO A CA 1
ATOM 744 C C . PRO A 1 99 ? 7.655 -0.918 1.169 1.00 66.88 99 PRO A C 1
ATOM 746 O O . PRO A 1 99 ? 7.139 -1.445 2.159 1.00 66.88 99 PRO A O 1
ATOM 749 N N . GLN A 1 100 ? 6.929 -0.171 0.330 1.00 70.75 100 GLN A N 1
ATOM 750 C CA . GLN A 1 100 ? 5.503 0.107 0.519 1.00 70.75 100 GLN A CA 1
ATOM 751 C C . GLN A 1 100 ? 4.630 -1.157 0.491 1.00 70.75 100 GLN A C 1
ATOM 753 O O . GLN A 1 100 ? 3.587 -1.188 1.144 1.00 70.75 100 GLN A O 1
ATOM 758 N N . TRP A 1 101 ? 5.059 -2.226 -0.188 1.00 78.62 101 TRP A N 1
ATOM 759 C CA . TRP A 1 101 ? 4.294 -3.476 -0.264 1.00 78.62 101 TRP A CA 1
ATOM 760 C C . TRP A 1 101 ? 4.391 -4.306 1.018 1.00 78.62 101 TRP A C 1
ATOM 762 O O . TRP A 1 101 ? 3.425 -4.957 1.414 1.00 78.62 101 TRP A O 1
ATOM 772 N N . ILE A 1 102 ? 5.510 -4.207 1.737 1.00 78.88 102 ILE A N 1
ATOM 773 C CA . ILE A 1 102 ? 5.668 -4.820 3.062 1.00 78.88 102 ILE A CA 1
ATOM 774 C C . ILE A 1 102 ? 4.729 -4.136 4.067 1.00 78.88 102 ILE A C 1
ATOM 776 O O . ILE A 1 102 ? 4.112 -4.796 4.910 1.00 78.88 102 ILE A O 1
ATOM 780 N N . ALA A 1 103 ? 4.550 -2.817 3.938 1.00 85.12 103 ALA A N 1
ATOM 781 C CA . ALA A 1 103 ? 3.626 -2.058 4.775 1.00 85.12 103 ALA A CA 1
ATOM 782 C C . ALA A 1 103 ? 2.164 -2.516 4.613 1.00 85.12 103 ALA A C 1
ATOM 784 O O . ALA A 1 103 ? 1.400 -2.433 5.580 1.00 85.12 103 ALA A O 1
ATOM 785 N N . LEU A 1 104 ? 1.772 -3.065 3.454 1.00 88.75 104 LEU A N 1
ATOM 786 C CA . LEU A 1 104 ? 0.440 -3.648 3.283 1.00 88.75 104 LEU A CA 1
ATOM 787 C C . LEU A 1 104 ? 0.217 -4.865 4.184 1.00 88.75 104 LEU A C 1
ATOM 789 O O . LEU A 1 104 ? -0.801 -4.936 4.875 1.00 88.75 104 LEU A O 1
ATOM 793 N N . CYS A 1 105 ? 1.178 -5.792 4.225 1.00 91.56 105 CYS A N 1
ATOM 794 C CA . CYS A 1 105 ? 1.104 -6.974 5.085 1.00 91.56 105 CYS A CA 1
ATOM 795 C C . CYS A 1 105 ? 1.035 -6.586 6.566 1.00 91.56 105 CYS A C 1
ATOM 797 O O . CYS A 1 105 ? 0.207 -7.117 7.307 1.00 91.56 105 CYS A O 1
ATOM 799 N N . LEU A 1 106 ? 1.856 -5.620 6.991 1.00 91.81 106 LEU A N 1
ATOM 800 C CA . LEU A 1 106 ? 1.855 -5.122 8.369 1.00 91.81 106 LEU A CA 1
ATOM 801 C C . LEU A 1 106 ? 0.522 -4.459 8.735 1.00 91.81 106 LEU A C 1
ATOM 803 O O . LEU A 1 106 ? -0.075 -4.782 9.764 1.00 91.81 106 LEU A O 1
ATOM 807 N N . THR A 1 107 ? 0.023 -3.568 7.878 1.00 93.81 107 THR A N 1
ATOM 808 C CA . THR A 1 107 ? -1.246 -2.861 8.101 1.00 93.81 107 THR A CA 1
ATOM 809 C C . THR A 1 107 ? -2.420 -3.835 8.124 1.00 93.81 107 THR A C 1
ATOM 811 O O . THR A 1 107 ? -3.251 -3.775 9.031 1.00 93.81 107 THR A O 1
ATOM 814 N N . GLY A 1 108 ? -2.464 -4.781 7.183 1.00 93.62 108 GLY A N 1
ATOM 815 C CA . GLY A 1 108 ? -3.496 -5.809 7.123 1.00 93.62 108 GLY A CA 1
ATOM 816 C C . GLY A 1 108 ? -3.463 -6.744 8.334 1.00 93.62 108 GLY A C 1
ATOM 817 O O . GLY A 1 108 ? -4.499 -6.976 8.955 1.00 93.62 108 GLY A O 1
ATOM 818 N N . GLY A 1 109 ? -2.276 -7.194 8.753 1.00 94.31 109 GLY A N 1
ATOM 819 C CA . GLY A 1 109 ? -2.095 -8.005 9.961 1.00 94.31 109 GLY A CA 1
ATOM 820 C C . GLY A 1 109 ? -2.589 -7.297 11.222 1.00 94.31 109 GLY A C 1
ATOM 821 O O . GLY A 1 109 ? -3.329 -7.879 12.018 1.00 94.31 109 GLY A O 1
ATOM 822 N N . LEU A 1 110 ? -2.273 -6.009 11.377 1.00 93.56 110 LEU A N 1
ATOM 823 C CA . LEU A 1 110 ? -2.795 -5.199 12.478 1.00 93.56 110 LEU A CA 1
ATOM 824 C C . LEU A 1 110 ? -4.315 -5.006 12.379 1.00 93.56 110 LEU A C 1
ATOM 826 O O . LEU A 1 110 ? -5.002 -5.088 13.403 1.00 93.56 110 LEU A O 1
ATOM 830 N N . ALA A 1 111 ? -4.861 -4.820 11.175 1.00 94.06 111 ALA A N 1
ATOM 831 C CA . ALA A 1 111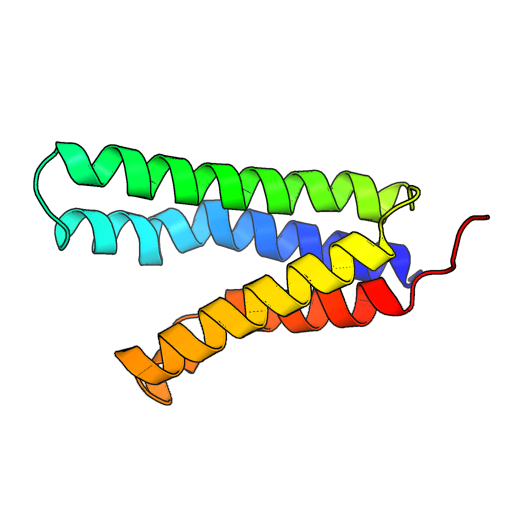 ? -6.299 -4.693 10.948 1.00 94.06 111 ALA A CA 1
ATOM 832 C C . ALA A 1 111 ? -7.078 -5.951 11.379 1.00 94.06 111 ALA A C 1
ATOM 834 O O . ALA A 1 111 ? -8.182 -5.837 11.918 1.00 94.06 111 ALA A O 1
ATOM 835 N N . LEU A 1 112 ? -6.495 -7.150 11.252 1.00 94.31 112 LEU A N 1
ATOM 836 C CA . LEU A 1 112 ? -7.109 -8.396 11.736 1.00 94.31 112 LEU A CA 1
ATOM 837 C C . LEU A 1 112 ? -7.289 -8.443 13.260 1.00 94.31 112 LEU A C 1
ATOM 839 O O . LEU A 1 112 ? -8.153 -9.177 13.750 1.00 94.31 112 LEU A O 1
ATOM 843 N N . THR A 1 113 ? -6.513 -7.650 14.001 1.00 92.88 113 THR A N 1
ATOM 844 C CA . THR A 1 113 ? -6.595 -7.546 15.467 1.00 92.88 113 THR A CA 1
ATOM 845 C C . THR A 1 113 ? -7.627 -6.526 15.950 1.00 92.88 113 THR A C 1
ATOM 847 O O . THR A 1 113 ? -7.812 -6.367 17.163 1.00 92.88 113 THR A O 1
ATOM 850 N N . LEU A 1 114 ? -8.292 -5.814 15.030 1.00 90.38 114 LEU A N 1
ATOM 851 C CA . LEU A 1 114 ? -9.348 -4.874 15.380 1.00 90.38 114 LEU A CA 1
ATOM 852 C C . LEU A 1 114 ? -10.563 -5.623 15.965 1.00 90.38 114 LEU A C 1
ATOM 854 O O . LEU A 1 114 ? -10.868 -6.748 15.547 1.00 90.38 114 LEU A O 1
ATOM 858 N N . PRO A 1 115 ? -11.281 -5.020 16.931 1.00 84.75 115 PRO A N 1
ATOM 859 C CA . PRO A 1 115 ? -12.481 -5.623 17.501 1.00 84.75 115 PRO A CA 1
ATOM 860 C C . PRO A 1 115 ? -13.519 -5.932 16.416 1.00 84.75 115 PRO A C 1
ATOM 862 O O . PRO A 1 115 ? -13.744 -5.114 15.524 1.00 84.75 115 PRO A O 1
ATOM 865 N N . ARG A 1 116 ? -14.190 -7.089 16.511 1.00 78.75 116 ARG A N 1
ATOM 866 C CA . ARG A 1 116 ? -15.411 -7.330 15.728 1.00 78.75 116 ARG A CA 1
ATOM 867 C C . ARG A 1 116 ? -16.490 -6.402 16.272 1.00 78.75 116 ARG A C 1
ATOM 869 O O . ARG A 1 116 ? -16.849 -6.529 17.441 1.00 78.75 116 ARG A O 1
ATOM 876 N N . ARG A 1 117 ? -16.988 -5.481 15.449 1.00 68.81 117 ARG A N 1
ATOM 877 C CA . ARG A 1 117 ? -18.311 -4.913 15.703 1.00 68.81 117 ARG A CA 1
ATOM 878 C C . ARG A 1 117 ? -19.335 -5.985 15.332 1.00 68.81 117 ARG A C 1
ATOM 880 O O . ARG A 1 117 ? -19.158 -6.647 14.312 1.00 68.81 117 ARG A O 1
ATOM 887 N N . ARG A 1 118 ? -20.254 -6.245 16.261 1.00 57.50 118 ARG A N 1
ATOM 888 C CA . ARG A 1 118 ? -21.424 -7.098 16.053 1.00 57.50 118 ARG A CA 1
ATOM 889 C C . ARG A 1 118 ? -22.537 -6.263 15.452 1.00 57.50 118 ARG A C 1
ATOM 891 O O . ARG A 1 118 ? -22.528 -5.045 15.748 1.00 57.50 118 ARG A O 1
#

Solvent-accessible surface area (backbone atoms only — not comparable to full-atom values): 6091 Å² total; per-residue (Å²): 132,56,72,49,57,52,33,18,49,47,31,40,51,46,18,48,42,48,54,60,51,34,38,66,76,42,50,51,56,50,53,72,76,42,71,63,78,80,55,47,57,57,53,51,50,52,52,51,53,51,27,51,50,34,45,49,46,22,58,36,35,63,71,58,42,87,57,36,44,60,50,11,51,53,30,29,53,51,15,50,51,50,49,51,50,26,36,72,78,44,36,75,64,28,50,69,76,44,58,64,33,58,49,28,34,54,32,9,56,53,27,56,70,52,80,81,76,128